Protein AF-C3Z390-F1 (afdb_monomer_lite)

Radius of gyration: 21.09 Å; chains: 1; bounding box: 72×34×31 Å

InterPro domains:
  IPR007856 Saposin-like type B, region 1 [PF05184] (59-91)
  IPR008139 Saposin B type domain [PS50015] (56-130)
  IPR008139 Saposin B type domain [SM00741] (58-130)
  IPR011001 Saposin-like [SSF47862] (57-129)

Organism: Branchiostoma floridae (NCBI:txid7739)

Sequence (130 aa):
MAYVLFSAGSALFCAFLLLVASPPTSHSDVRTDMEKLDALGRTIQEARLSDPELEGTLKCSLCEMGMEVVQGLFIQNKSQDEIAKVVTKLCILFHVEDKTVCTYIVQLFKHEILTVIDKLALSPKEACGL

Secondary structure (DSSP, 8-state):
---SS-SSSHHHHHHHHHHHTS-----SSHHHHHHHHHHHHHHHHHS----HHHHHHHHHHHHHHHHHHHHHHHHTT--HHHHHHHHHHHHHHTTSS-HHHHHHHHHHHHHHHHHHHHHHT--HHHHHT-

Foldseek 3Di:
DPDPDCPPCVVVVVVVVVVVPDPPPDDPPVVVVLVVLLVVLVVVVVPDPVDPVVVLVVLLVLLLVLLVVLVVCVVVVHDLVVSLVSQLVSCPSNCVDDNVCSNPVSVVCSVVVSVCCNVVVDHSCNVSVD

Structure (mmCIF, N/CA/C/O backbone):
data_AF-C3Z390-F1
#
_entry.id   AF-C3Z390-F1
#
loop_
_atom_site.group_PDB
_atom_site.id
_atom_site.type_symbol
_atom_site.label_atom_id
_atom_site.label_alt_id
_atom_site.label_comp_id
_atom_site.label_asym_id
_atom_site.label_entity_id
_atom_site.label_seq_id
_atom_site.pdbx_PDB_ins_code
_atom_site.Cartn_x
_atom_site.Cartn_y
_atom_site.Cartn_z
_atom_site.occupancy
_atom_site.B_iso_or_equiv
_atom_site.auth_seq_id
_atom_site.auth_comp_id
_atom_site.auth_asym_id
_atom_site.auth_atom_id
_atom_site.pdbx_PDB_model_num
ATOM 1 N N . MET A 1 1 ? -47.711 3.733 -14.562 1.00 49.19 1 MET A N 1
ATOM 2 C CA . MET A 1 1 ? -47.758 3.317 -13.142 1.00 49.19 1 MET A CA 1
ATOM 3 C C . MET A 1 1 ? -46.318 3.385 -12.627 1.00 49.19 1 MET A C 1
ATOM 5 O O . MET A 1 1 ? -45.565 2.476 -12.910 1.00 49.19 1 MET A O 1
ATOM 9 N N . ALA A 1 2 ? -45.776 4.529 -12.196 1.00 38.31 2 ALA A N 1
ATOM 10 C CA . ALA A 1 2 ? -45.905 5.068 -10.835 1.00 38.31 2 ALA A CA 1
ATOM 11 C C . ALA A 1 2 ? -45.424 6.548 -10.740 1.00 38.31 2 ALA A C 1
ATOM 13 O O . ALA A 1 2 ? -44.681 6.911 -9.837 1.00 38.31 2 ALA A O 1
ATOM 14 N N . TYR A 1 3 ? -45.803 7.413 -11.690 1.00 37.66 3 TYR A N 1
ATOM 15 C CA . TYR A 1 3 ? -45.258 8.784 -11.815 1.00 37.66 3 TYR A CA 1
ATOM 16 C C . TYR A 1 3 ? -46.145 9.908 -11.249 1.00 37.66 3 TYR A C 1
ATOM 18 O O . TYR A 1 3 ? -45.904 11.079 -11.520 1.00 37.66 3 TYR A O 1
ATOM 26 N N . VAL A 1 4 ? -47.180 9.590 -10.470 1.00 39.09 4 VAL A N 1
ATOM 27 C CA . VAL A 1 4 ? -48.200 10.574 -10.056 1.00 39.09 4 VAL A CA 1
ATOM 28 C C . VAL A 1 4 ? -48.404 10.620 -8.540 1.00 39.09 4 VAL A C 1
ATOM 30 O O . VAL A 1 4 ? -49.528 10.585 -8.070 1.00 39.09 4 VAL A O 1
ATOM 33 N N . LEU A 1 5 ? -47.321 10.682 -7.756 1.00 45.34 5 LEU A N 1
ATOM 34 C CA . LEU A 1 5 ? -47.389 10.967 -6.308 1.00 45.34 5 LEU A CA 1
ATOM 35 C C . LEU A 1 5 ? -46.223 11.835 -5.782 1.00 45.34 5 LEU A C 1
ATOM 37 O O . LEU A 1 5 ? -45.980 11.877 -4.583 1.00 45.34 5 LEU A O 1
ATOM 41 N N . PHE A 1 6 ? -45.506 12.567 -6.645 1.00 41.72 6 PHE A N 1
ATOM 42 C CA . PHE A 1 6 ? -44.378 13.421 -6.224 1.00 41.72 6 PHE A CA 1
ATOM 43 C C . PHE A 1 6 ? -44.604 14.919 -6.483 1.00 41.72 6 PHE A C 1
ATOM 45 O O . PHE A 1 6 ? -43.680 15.673 -6.768 1.00 41.72 6 PHE A O 1
ATOM 52 N N . SER A 1 7 ? -45.859 15.368 -6.406 1.00 46.16 7 SER A N 1
ATOM 53 C CA . SER A 1 7 ? -46.246 16.746 -6.745 1.00 46.16 7 SER A CA 1
ATOM 54 C C . SER A 1 7 ? -46.109 17.757 -5.591 1.00 46.16 7 SER A C 1
ATOM 56 O O . SER A 1 7 ? -46.459 18.917 -5.780 1.00 46.16 7 SER A O 1
ATOM 58 N N . ALA A 1 8 ? -45.618 17.366 -4.408 1.00 48.56 8 ALA A N 1
ATOM 59 C CA . ALA A 1 8 ? -45.520 18.287 -3.262 1.00 48.56 8 ALA A CA 1
ATOM 60 C C . ALA A 1 8 ? -44.193 18.237 -2.473 1.00 48.56 8 ALA A C 1
ATOM 62 O O . ALA A 1 8 ? -44.007 19.029 -1.557 1.00 48.56 8 ALA A O 1
ATOM 63 N N . GLY A 1 9 ? -43.251 17.350 -2.827 1.00 51.56 9 GLY A N 1
ATOM 64 C CA . GLY A 1 9 ? -41.946 17.208 -2.149 1.00 51.56 9 GLY A CA 1
ATOM 65 C C . GLY A 1 9 ? -40.729 17.547 -3.019 1.00 51.56 9 GLY A C 1
ATOM 66 O O . GLY A 1 9 ? -39.587 17.397 -2.587 1.00 51.56 9 GLY A O 1
ATOM 67 N N . SER A 1 10 ? -40.959 17.994 -4.254 1.00 56.56 10 SER A N 1
ATOM 68 C CA . SER A 1 10 ? -39.958 18.082 -5.322 1.00 56.56 10 SER A CA 1
ATOM 69 C C . SER A 1 10 ? -38.878 19.139 -5.105 1.00 56.56 10 SER A C 1
ATOM 71 O O . SER A 1 10 ? -37.732 18.913 -5.486 1.00 56.56 10 SER A O 1
ATOM 73 N N . ALA A 1 11 ? -39.184 20.243 -4.421 1.00 57.97 11 ALA A N 1
ATOM 74 C CA . ALA A 1 11 ? -38.179 21.259 -4.109 1.00 57.97 11 ALA A CA 1
ATOM 75 C C . ALA A 1 11 ? -37.179 20.785 -3.036 1.00 57.97 11 ALA A C 1
ATOM 77 O O . ALA A 1 11 ? -35.975 20.988 -3.181 1.00 57.97 11 ALA A O 1
ATOM 78 N N . LEU A 1 12 ? -37.662 20.099 -1.993 1.00 59.22 12 LEU A N 1
ATOM 79 C CA . LEU A 1 12 ? -36.826 19.589 -0.899 1.00 59.22 12 LEU A CA 1
ATOM 80 C C . LEU A 1 12 ? -35.953 18.415 -1.349 1.00 59.22 12 LEU A C 1
ATOM 82 O O . LEU A 1 12 ? -34.792 18.340 -0.961 1.00 59.22 12 LEU A O 1
ATOM 86 N N . PHE A 1 13 ? -36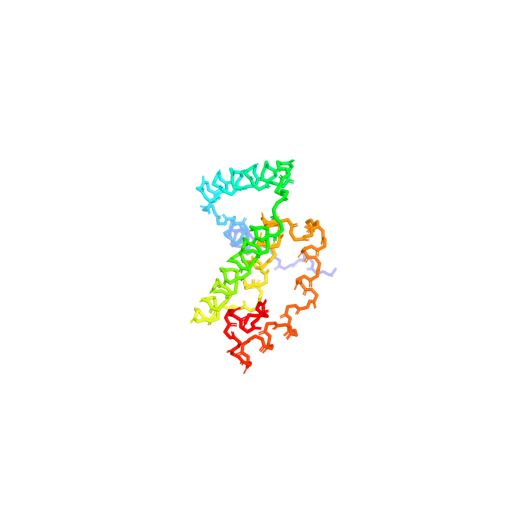.477 17.536 -2.208 1.00 61.56 13 PHE A N 1
ATOM 87 C CA . PHE A 1 13 ? -35.711 16.413 -2.755 1.00 61.56 13 PHE A CA 1
ATOM 88 C C . PHE A 1 13 ? -34.644 16.865 -3.757 1.00 61.56 13 PHE A C 1
ATOM 90 O O . PHE A 1 13 ? -33.534 16.343 -3.729 1.00 61.56 13 PHE A O 1
ATOM 97 N N . CYS A 1 14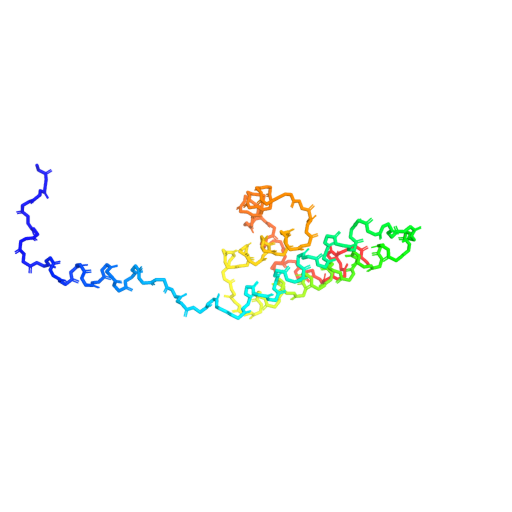 ? -34.931 17.872 -4.592 1.00 58.12 14 CYS A N 1
ATOM 98 C CA . CYS A 1 14 ? -33.911 18.486 -5.445 1.00 58.12 14 CYS A CA 1
ATOM 99 C C . CYS A 1 14 ? -32.844 19.215 -4.620 1.00 58.12 14 CYS A C 1
ATOM 101 O O . CYS A 1 14 ? -31.664 19.091 -4.929 1.00 58.12 14 CYS A O 1
ATOM 103 N N . ALA A 1 15 ? -33.222 19.919 -3.548 1.00 62.31 15 ALA A N 1
ATOM 104 C CA . ALA A 1 15 ? -32.259 20.556 -2.650 1.00 62.31 15 ALA A CA 1
ATOM 105 C C . ALA A 1 15 ? -31.372 19.525 -1.933 1.00 62.31 15 ALA A C 1
ATOM 107 O O . ALA A 1 15 ? -30.161 19.712 -1.856 1.00 62.31 15 ALA A O 1
ATOM 108 N N . PHE A 1 16 ? -31.949 18.407 -1.479 1.00 65.56 16 PHE A N 1
ATOM 109 C CA . PHE A 1 16 ? -31.185 17.301 -0.905 1.00 65.56 16 PHE A CA 1
ATOM 110 C C . PHE A 1 16 ? -30.239 16.682 -1.934 1.00 65.56 16 PHE A C 1
ATOM 112 O O . PHE A 1 16 ? -29.058 16.544 -1.647 1.00 65.56 16 PHE A O 1
ATOM 119 N N . LEU A 1 17 ? -30.706 16.379 -3.149 1.00 56.88 17 LEU A N 1
ATOM 120 C CA . LEU A 1 17 ? -29.857 15.825 -4.207 1.00 56.88 17 LEU A CA 1
ATOM 121 C C . LEU A 1 17 ? -28.739 16.786 -4.631 1.00 56.88 17 LEU A C 1
ATOM 123 O O . LEU A 1 17 ? -27.635 16.322 -4.879 1.00 56.88 17 LEU A O 1
ATOM 127 N N . LEU A 1 18 ? -28.970 18.102 -4.652 1.00 57.34 18 LEU A N 1
ATOM 128 C CA . LEU A 1 18 ? -27.919 19.096 -4.906 1.00 57.34 18 LEU A CA 1
ATOM 129 C C . LEU A 1 18 ? -26.921 19.208 -3.740 1.00 57.34 18 LEU A C 1
ATOM 131 O O . LEU A 1 18 ? -25.725 19.376 -3.979 1.00 57.34 18 LEU A O 1
ATOM 135 N N . LEU A 1 19 ? -27.377 19.053 -2.492 1.00 54.66 19 LEU A N 1
ATOM 136 C CA . LEU A 1 19 ? -26.500 18.988 -1.319 1.00 54.66 19 LEU A CA 1
ATOM 137 C C . LEU A 1 19 ? -25.643 17.713 -1.308 1.00 54.66 19 LEU A C 1
ATOM 139 O O . LEU A 1 19 ? -24.460 17.795 -0.995 1.00 54.66 19 LEU A O 1
ATOM 143 N N . VAL A 1 20 ? -26.193 16.552 -1.690 1.00 55.50 20 VAL A N 1
ATOM 144 C CA . VAL A 1 20 ? -25.427 15.289 -1.737 1.00 55.50 20 VAL A CA 1
ATOM 145 C C . VAL A 1 20 ? -24.561 15.186 -3.006 1.00 55.50 20 VAL A C 1
ATOM 147 O O . VAL A 1 20 ? -23.524 14.529 -2.988 1.00 55.50 20 VAL A O 1
ATOM 150 N N . ALA A 1 21 ? -24.938 15.860 -4.099 1.00 45.41 21 ALA A N 1
ATOM 151 C CA . ALA A 1 21 ? -24.167 15.923 -5.347 1.00 45.41 21 ALA A CA 1
ATOM 152 C C . ALA A 1 21 ? -23.091 17.024 -5.360 1.00 45.41 21 ALA A C 1
ATOM 154 O O . ALA A 1 21 ? -22.421 17.208 -6.376 1.00 45.41 21 ALA A O 1
ATOM 155 N N . SER A 1 22 ? -22.905 17.750 -4.255 1.00 40.12 22 SER A N 1
ATOM 156 C CA . SER A 1 22 ? -21.791 18.683 -4.104 1.00 40.12 22 SER A CA 1
ATOM 157 C C . SER A 1 22 ? -20.499 17.884 -3.859 1.00 40.12 22 SER A C 1
ATOM 159 O O . SER A 1 22 ? -20.379 17.238 -2.816 1.00 40.12 22 SER A O 1
ATOM 161 N N . PRO A 1 23 ? -19.524 17.876 -4.787 1.00 46.97 23 PRO A N 1
ATOM 162 C CA . PRO A 1 23 ? -18.245 17.220 -4.549 1.00 46.97 23 PRO A CA 1
ATOM 163 C C . PRO A 1 23 ? -17.519 17.928 -3.393 1.00 46.97 23 PRO A C 1
ATOM 165 O O . PRO A 1 23 ? -17.532 19.160 -3.347 1.00 46.97 23 PRO A O 1
ATOM 168 N N . PRO A 1 24 ? -16.852 17.206 -2.474 1.00 42.09 24 PRO A N 1
ATOM 169 C CA . PRO A 1 24 ? -15.993 17.844 -1.489 1.00 42.09 24 PRO A CA 1
ATOM 170 C C . PRO A 1 24 ? -14.833 18.518 -2.232 1.00 42.09 24 PRO A C 1
ATOM 172 O O . PRO A 1 24 ? -13.887 17.874 -2.689 1.00 42.09 24 PRO A O 1
ATOM 175 N N . THR A 1 25 ? -14.922 19.835 -2.394 1.00 43.88 25 THR A N 1
ATOM 176 C CA . THR A 1 25 ? -13.837 20.674 -2.894 1.00 43.88 25 THR A CA 1
ATOM 177 C C . THR A 1 25 ? -12.805 20.852 -1.787 1.00 43.88 25 THR A C 1
ATOM 179 O O . THR A 1 25 ? -12.817 21.833 -1.052 1.00 43.88 25 THR A O 1
ATOM 182 N N . SER A 1 26 ? -11.893 19.892 -1.681 1.00 40.78 26 SER A N 1
ATOM 183 C CA . SER A 1 26 ? -10.589 20.087 -1.045 1.00 40.78 26 SER A CA 1
ATOM 184 C C . SER A 1 26 ? -9.538 19.308 -1.838 1.00 40.78 26 SER A C 1
ATOM 186 O O . SER A 1 26 ? -9.108 18.224 -1.448 1.00 40.78 26 SER A O 1
ATOM 188 N N . HIS A 1 27 ? -9.187 19.799 -3.028 1.00 42.06 27 HIS A N 1
ATOM 189 C CA . HIS A 1 27 ? -8.225 19.104 -3.891 1.00 42.06 27 HIS A CA 1
ATOM 190 C C . HIS A 1 27 ? -7.357 20.050 -4.733 1.00 42.06 27 HIS A C 1
ATOM 192 O O . HIS A 1 27 ? -7.013 19.729 -5.870 1.00 42.06 27 HIS A O 1
ATOM 198 N N . SER A 1 28 ? -7.011 21.220 -4.196 1.00 37.62 28 SER A N 1
ATOM 199 C CA . SER A 1 28 ? -6.133 22.185 -4.874 1.00 37.62 28 SER A CA 1
ATOM 200 C C . SER A 1 28 ? -4.690 22.207 -4.359 1.00 37.62 28 SER A C 1
ATOM 202 O O . SER A 1 28 ? -3.875 22.866 -4.984 1.00 37.62 28 SER A O 1
ATOM 204 N N . ASP A 1 29 ? -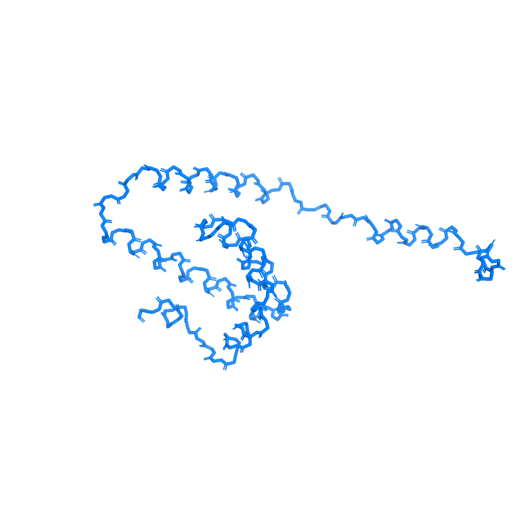4.355 21.468 -3.295 1.00 39.09 29 ASP A N 1
ATOM 205 C CA . ASP A 1 29 ? -2.992 21.453 -2.725 1.00 39.09 29 ASP A CA 1
ATOM 206 C C . ASP A 1 29 ? -2.249 20.131 -3.028 1.00 39.09 29 ASP A C 1
ATOM 208 O O . ASP A 1 29 ? -1.176 20.114 -3.621 1.00 39.09 29 ASP A O 1
ATOM 212 N N . VAL A 1 30 ? -2.907 18.986 -2.805 1.00 45.69 30 VAL A N 1
ATOM 213 C CA . VAL A 1 30 ? -2.307 17.638 -2.946 1.00 45.69 30 VAL A CA 1
ATOM 214 C C . VAL A 1 30 ? -2.010 17.230 -4.403 1.00 45.69 30 VAL A C 1
ATOM 216 O O . VAL A 1 30 ? -1.179 16.361 -4.659 1.00 45.69 30 VAL A O 1
ATOM 219 N N . ARG A 1 31 ? -2.682 17.835 -5.395 1.00 43.62 31 ARG A N 1
ATOM 220 C CA . ARG A 1 31 ? -2.535 17.436 -6.811 1.00 43.62 31 ARG A CA 1
ATOM 221 C C . ARG A 1 31 ? -1.234 17.939 -7.437 1.00 43.62 31 ARG A C 1
ATOM 223 O O . ARG A 1 31 ? -0.632 17.219 -8.224 1.00 43.62 31 ARG A O 1
ATOM 230 N N . THR A 1 32 ? -0.803 19.141 -7.069 1.00 50.78 32 THR A N 1
ATOM 231 C CA . THR A 1 32 ? 0.390 19.803 -7.614 1.00 50.78 32 THR A CA 1
ATOM 232 C C . THR A 1 32 ? 1.700 19.200 -7.113 1.00 50.78 32 THR A C 1
ATOM 234 O O . THR A 1 32 ? 2.690 19.226 -7.844 1.00 50.78 32 THR A O 1
ATOM 237 N N . ASP A 1 33 ? 1.705 18.605 -5.920 1.00 52.25 33 ASP A N 1
ATOM 238 C CA . ASP A 1 33 ? 2.893 17.939 -5.372 1.00 52.25 33 ASP A CA 1
ATOM 239 C C . ASP A 1 33 ? 3.053 16.516 -5.915 1.00 52.25 33 ASP A C 1
ATOM 241 O O . ASP A 1 33 ? 4.158 16.106 -6.272 1.00 52.25 33 ASP A O 1
ATOM 245 N N . MET A 1 34 ? 1.945 15.788 -6.091 1.00 53.81 34 MET A N 1
ATOM 246 C CA . MET A 1 34 ? 1.964 14.452 -6.697 1.00 53.81 34 MET A CA 1
ATOM 247 C C . MET A 1 34 ? 2.360 14.479 -8.180 1.00 53.81 34 MET A C 1
ATOM 249 O O . MET A 1 34 ? 2.991 13.540 -8.646 1.00 53.81 34 MET A O 1
ATOM 253 N N . GLU A 1 35 ? 2.046 15.547 -8.919 1.00 53.44 35 GLU A N 1
ATOM 254 C CA . GLU A 1 35 ? 2.446 15.688 -10.329 1.00 53.44 35 GLU A CA 1
ATOM 255 C C . GLU A 1 35 ? 3.963 15.909 -10.481 1.00 53.44 35 GLU A C 1
ATOM 257 O O . GLU A 1 35 ? 4.589 15.384 -11.400 1.00 53.44 35 GLU A O 1
ATOM 262 N N . LYS A 1 36 ? 4.586 16.621 -9.530 1.00 56.44 36 LYS A N 1
ATOM 263 C CA . LYS A 1 36 ? 6.047 16.798 -9.479 1.00 56.44 36 LYS A CA 1
ATOM 264 C C . LYS A 1 36 ? 6.767 15.520 -9.054 1.00 56.44 36 LYS A C 1
ATOM 266 O O . LYS A 1 36 ? 7.848 15.244 -9.565 1.00 56.44 36 LYS A O 1
ATOM 271 N N . LEU A 1 37 ? 6.161 14.740 -8.161 1.00 57.81 37 LEU A N 1
ATOM 272 C CA . LEU A 1 37 ? 6.647 13.414 -7.776 1.00 57.81 37 LEU A CA 1
ATOM 273 C C . LEU A 1 37 ? 6.484 12.387 -8.915 1.00 57.81 37 LEU A C 1
ATOM 275 O O . LEU A 1 37 ? 7.391 11.586 -9.107 1.00 57.81 37 LEU A O 1
ATOM 279 N N . ASP A 1 38 ? 5.419 12.458 -9.728 1.00 62.56 38 ASP A N 1
ATOM 280 C CA . ASP A 1 38 ? 5.243 11.631 -10.944 1.00 62.56 38 ASP A CA 1
ATOM 281 C C . ASP A 1 38 ? 6.295 11.980 -12.012 1.00 62.56 38 ASP A C 1
ATOM 283 O O . ASP A 1 38 ? 6.929 11.100 -12.596 1.00 62.56 38 ASP A O 1
ATOM 287 N N . ALA A 1 39 ? 6.558 13.275 -12.227 1.00 62.16 39 ALA A N 1
ATOM 288 C CA . ALA A 1 39 ? 7.606 13.729 -13.143 1.00 62.16 39 ALA A CA 1
ATOM 289 C C . ALA A 1 39 ? 9.017 13.328 -12.669 1.00 62.16 39 ALA A C 1
ATOM 291 O O . ALA A 1 39 ? 9.855 12.935 -13.487 1.00 62.16 39 ALA A O 1
ATOM 292 N N . LEU A 1 40 ? 9.269 13.388 -11.355 1.00 61.25 40 LEU A N 1
ATOM 293 C CA . LEU A 1 40 ? 10.514 12.934 -10.734 1.00 61.25 40 LEU A CA 1
ATOM 294 C C . LEU A 1 40 ? 10.674 11.407 -10.828 1.00 61.25 40 LEU A C 1
ATOM 296 O O . LEU A 1 40 ? 11.755 10.927 -11.152 1.00 61.25 40 LEU A O 1
ATOM 300 N N . GLY A 1 41 ? 9.600 10.639 -10.623 1.00 60.69 41 GLY A N 1
ATOM 301 C CA . GLY A 1 41 ? 9.609 9.179 -10.750 1.00 60.69 41 GLY A CA 1
ATOM 302 C C . GLY A 1 41 ? 9.982 8.716 -12.159 1.00 60.69 41 GLY A C 1
ATOM 303 O O . GLY A 1 41 ? 10.836 7.846 -12.322 1.00 60.69 41 GLY A O 1
ATOM 304 N N . ARG A 1 42 ? 9.430 9.365 -13.192 1.00 63.66 42 ARG A N 1
ATOM 305 C CA . ARG A 1 42 ? 9.768 9.072 -14.596 1.00 63.66 42 ARG A CA 1
ATOM 306 C C . ARG A 1 42 ? 11.207 9.438 -14.950 1.00 63.66 42 ARG A C 1
ATOM 308 O O . ARG A 1 42 ? 11.876 8.669 -15.633 1.00 63.66 42 ARG A O 1
ATOM 315 N N . THR A 1 43 ? 11.708 10.573 -14.456 1.00 58.31 43 THR A N 1
ATOM 316 C CA . THR A 1 43 ? 13.106 10.976 -14.699 1.00 58.31 43 THR A CA 1
ATOM 317 C C . THR A 1 43 ? 14.109 10.077 -13.981 1.00 58.31 43 THR A C 1
ATOM 319 O O . THR A 1 43 ? 15.165 9.803 -14.545 1.00 58.31 43 THR A O 1
ATOM 322 N N . ILE A 1 44 ? 13.782 9.560 -12.793 1.00 61.81 44 ILE A N 1
ATOM 323 C CA . ILE A 1 44 ? 14.605 8.556 -12.097 1.00 61.81 44 ILE A CA 1
ATOM 324 C C . ILE A 1 44 ? 14.588 7.214 -12.847 1.00 61.81 44 ILE A C 1
ATOM 326 O O . ILE A 1 44 ? 15.631 6.581 -12.981 1.00 61.81 44 ILE A O 1
ATOM 330 N N . GLN A 1 45 ? 13.436 6.801 -13.383 1.00 67.75 45 GLN A N 1
ATOM 331 C CA . GLN A 1 45 ? 13.298 5.535 -14.112 1.00 67.75 45 GLN A CA 1
ATOM 332 C C . GLN A 1 45 ? 14.050 5.534 -15.456 1.00 67.75 45 GLN A C 1
ATOM 334 O O . GLN A 1 45 ? 14.596 4.511 -15.868 1.00 67.75 45 GLN A O 1
ATOM 339 N N . GLU A 1 46 ? 14.100 6.674 -16.150 1.00 56.44 46 GLU A N 1
ATOM 340 C CA . GLU A 1 46 ? 14.775 6.803 -17.450 1.00 56.44 46 GLU A CA 1
ATOM 341 C C . GLU A 1 46 ? 16.276 7.121 -17.320 1.00 56.44 46 GLU A C 1
ATOM 343 O O . GLU A 1 46 ? 17.079 6.724 -18.174 1.00 56.44 46 GLU A O 1
ATOM 348 N N . ALA A 1 47 ? 16.693 7.766 -16.226 1.00 50.44 47 ALA A N 1
ATOM 349 C CA . ALA A 1 47 ? 18.097 7.947 -15.880 1.00 50.44 47 ALA A CA 1
ATOM 350 C C . ALA A 1 47 ? 18.658 6.655 -15.275 1.00 50.44 47 ALA A C 1
ATOM 352 O O . ALA A 1 47 ? 18.818 6.555 -14.066 1.00 50.44 47 ALA A O 1
ATOM 353 N N . ARG A 1 48 ? 18.939 5.668 -16.139 1.00 56.00 48 ARG A N 1
ATOM 354 C CA . ARG A 1 48 ? 19.623 4.390 -15.856 1.00 56.00 48 ARG A CA 1
ATOM 355 C C . ARG A 1 48 ? 20.306 4.333 -14.480 1.00 56.00 48 ARG A C 1
ATOM 357 O O . ARG A 1 48 ? 21.510 4.593 -14.369 1.00 56.00 48 ARG A O 1
ATOM 364 N N . LEU A 1 49 ? 19.569 3.902 -13.457 1.00 57.72 49 LEU A N 1
ATOM 365 C CA . LEU A 1 49 ? 20.166 3.377 -12.237 1.00 57.72 49 LEU A CA 1
ATOM 366 C C . LEU A 1 49 ? 20.862 2.077 -12.644 1.00 57.72 49 LEU A C 1
ATOM 368 O O . LEU A 1 49 ? 20.256 1.023 -12.775 1.00 57.72 49 LEU A O 1
ATOM 372 N N . SER A 1 50 ? 22.140 2.208 -12.981 1.00 63.88 50 SER A N 1
ATOM 373 C CA . SER A 1 50 ? 23.002 1.115 -13.440 1.00 63.88 50 SER A CA 1
ATOM 374 C C . SER A 1 50 ? 23.667 0.400 -12.259 1.00 63.88 50 SER A C 1
ATOM 376 O O . SER A 1 50 ? 24.591 -0.382 -12.462 1.00 63.88 50 SER A O 1
ATOM 378 N N . ASP A 1 51 ? 23.223 0.708 -11.040 1.00 62.66 51 ASP A N 1
ATOM 379 C CA . ASP A 1 51 ? 23.692 0.112 -9.800 1.00 62.66 51 ASP A CA 1
ATOM 380 C C . ASP A 1 51 ? 22.549 -0.724 -9.187 1.00 62.66 51 ASP A C 1
ATOM 382 O O . ASP A 1 51 ? 21.578 -0.152 -8.673 1.00 62.66 51 ASP A O 1
ATOM 386 N N . PRO A 1 52 ? 22.622 -2.066 -9.275 1.00 63.38 52 PRO A N 1
ATOM 387 C CA . PRO A 1 52 ? 21.585 -2.956 -8.759 1.00 63.38 52 PRO A CA 1
ATOM 388 C C . PRO A 1 52 ? 21.440 -2.874 -7.232 1.00 63.38 52 PRO A C 1
ATOM 390 O O . PRO A 1 52 ? 20.368 -3.178 -6.708 1.00 63.38 52 PRO A O 1
ATOM 393 N N . GLU A 1 53 ? 22.476 -2.438 -6.506 1.00 68.19 53 GLU A N 1
ATOM 394 C CA . GLU A 1 53 ? 22.420 -2.306 -5.046 1.00 68.19 53 GLU A CA 1
ATOM 395 C C . GLU A 1 53 ? 21.559 -1.103 -4.634 1.00 68.19 53 GLU A C 1
ATOM 397 O O . GLU A 1 53 ? 20.754 -1.183 -3.698 1.00 68.19 53 GLU A O 1
ATOM 402 N N . LEU A 1 54 ? 21.664 0.003 -5.376 1.00 69.94 54 LEU A N 1
ATOM 403 C CA . LEU A 1 54 ? 20.870 1.205 -5.128 1.00 69.94 54 LEU A CA 1
ATOM 404 C C . LEU A 1 54 ? 19.401 1.013 -5.524 1.00 69.94 54 LEU A C 1
ATOM 406 O O . LEU A 1 54 ? 18.507 1.432 -4.791 1.00 69.94 54 LEU A O 1
ATOM 410 N N . GLU A 1 55 ? 19.139 0.352 -6.652 1.00 71.88 55 GLU A N 1
ATOM 411 C CA . GLU A 1 55 ? 17.777 0.045 -7.102 1.00 71.88 55 GLU A CA 1
ATOM 412 C C . GLU A 1 55 ? 17.040 -0.851 -6.094 1.00 71.88 55 GLU A C 1
ATOM 414 O O . GLU A 1 55 ? 15.908 -0.551 -5.705 1.00 71.88 55 GLU A O 1
ATOM 419 N N . GLY A 1 56 ? 17.705 -1.907 -5.612 1.00 76.12 56 GLY A N 1
ATOM 420 C CA . GLY A 1 56 ? 17.155 -2.791 -4.587 1.00 76.12 56 GLY A CA 1
ATOM 421 C C . GLY A 1 56 ? 16.854 -2.046 -3.287 1.00 76.12 56 GLY A C 1
ATOM 422 O O . GLY A 1 56 ? 15.755 -2.173 -2.747 1.00 76.12 56 GLY A O 1
ATOM 423 N N . THR A 1 57 ? 17.782 -1.203 -2.827 1.00 81.69 57 THR A N 1
ATOM 424 C CA . THR A 1 57 ? 17.606 -0.407 -1.602 1.00 81.69 57 THR A CA 1
ATOM 425 C C . THR A 1 57 ? 16.427 0.561 -1.721 1.00 81.69 57 THR A C 1
ATOM 427 O O . THR A 1 57 ? 15.588 0.623 -0.824 1.00 81.69 57 THR A O 1
ATOM 430 N N . LEU A 1 58 ? 16.308 1.273 -2.846 1.00 83.19 58 LEU A N 1
ATOM 431 C CA . LEU A 1 58 ? 15.202 2.203 -3.088 1.00 83.19 58 LEU A CA 1
ATOM 432 C C . LEU A 1 58 ? 13.854 1.480 -3.158 1.00 83.19 58 LEU A C 1
ATOM 434 O O . LEU A 1 58 ? 12.884 1.937 -2.554 1.00 83.19 58 LEU A O 1
ATOM 438 N N . LYS A 1 59 ? 13.785 0.331 -3.841 1.00 82.62 59 LYS A N 1
ATOM 439 C CA . LYS A 1 59 ? 12.572 -0.498 -3.887 1.00 82.62 59 LYS A CA 1
ATOM 440 C C . LYS A 1 59 ? 12.162 -0.993 -2.502 1.00 82.62 59 LYS A C 1
ATOM 442 O O . LYS A 1 59 ? 10.977 -0.944 -2.175 1.00 82.62 59 LYS A O 1
ATOM 447 N N . CYS A 1 60 ? 13.125 -1.406 -1.679 1.00 87.38 60 CYS A N 1
ATOM 448 C CA . CYS A 1 60 ? 12.871 -1.812 -0.298 1.00 87.38 60 CYS A CA 1
ATOM 449 C C . CYS A 1 60 ? 12.306 -0.650 0.526 1.00 87.38 60 CYS A C 1
ATOM 451 O O . CYS A 1 60 ? 11.249 -0.797 1.133 1.00 87.38 60 CYS A O 1
ATOM 453 N N . SER A 1 61 ? 12.936 0.529 0.477 1.00 88.06 61 SER A N 1
ATOM 454 C CA . SER A 1 61 ? 12.458 1.709 1.209 1.00 88.06 61 SER A CA 1
ATOM 455 C C . SER A 1 61 ? 11.062 2.160 0.768 1.00 88.06 61 SER A C 1
ATOM 457 O O . SER A 1 61 ? 10.248 2.550 1.603 1.00 88.06 61 SER A O 1
ATOM 459 N N . LEU A 1 62 ? 10.755 2.092 -0.532 1.00 87.44 62 LEU A N 1
ATOM 460 C CA . LEU A 1 62 ? 9.421 2.418 -1.047 1.00 87.44 62 LEU A CA 1
ATOM 461 C C . LEU A 1 62 ? 8.366 1.397 -0.604 1.00 87.44 62 LEU A C 1
ATOM 463 O O . LEU A 1 62 ? 7.242 1.786 -0.283 1.00 87.44 62 LEU A O 1
ATOM 467 N N . CYS A 1 63 ? 8.722 0.110 -0.553 1.00 89.50 63 CYS A N 1
ATOM 468 C CA . CYS A 1 63 ? 7.844 -0.930 -0.028 1.00 89.50 63 CYS A CA 1
ATOM 469 C C . CYS A 1 63 ? 7.549 -0.708 1.462 1.00 89.50 63 CYS A C 1
ATOM 471 O O . CYS A 1 63 ? 6.379 -0.669 1.846 1.00 89.50 63 CYS A O 1
ATOM 473 N N . GLU A 1 64 ? 8.585 -0.495 2.283 1.00 91.19 64 GLU A N 1
ATOM 474 C CA . GLU A 1 64 ? 8.430 -0.263 3.723 1.00 91.19 64 GLU A CA 1
ATOM 475 C C . GLU A 1 64 ? 7.544 0.957 3.986 1.00 91.19 64 GLU A C 1
ATOM 477 O O . GLU A 1 64 ? 6.555 0.857 4.710 1.00 91.19 64 GLU A O 1
ATOM 482 N N . MET A 1 65 ? 7.822 2.078 3.314 1.00 91.19 65 MET A N 1
ATOM 483 C CA . MET A 1 65 ? 7.015 3.294 3.419 1.00 91.19 65 MET A CA 1
ATOM 484 C C . MET A 1 65 ? 5.558 3.051 2.998 1.00 91.19 65 MET A C 1
ATOM 486 O O . MET A 1 65 ? 4.626 3.519 3.654 1.00 91.19 65 MET A O 1
ATOM 490 N N . GLY A 1 66 ? 5.334 2.302 1.914 1.00 91.00 66 GLY A N 1
ATOM 491 C CA . GLY A 1 66 ? 3.990 1.929 1.475 1.00 91.00 66 GLY A CA 1
ATOM 492 C C . GLY A 1 66 ? 3.244 1.100 2.523 1.00 91.00 66 GLY A C 1
ATOM 493 O O . GLY A 1 66 ? 2.071 1.362 2.801 1.00 91.00 66 GLY A O 1
ATOM 494 N N . MET A 1 67 ? 3.927 0.140 3.146 1.00 90.94 67 MET A N 1
ATOM 495 C CA . MET A 1 67 ? 3.359 -0.709 4.192 1.00 90.94 67 MET A CA 1
ATOM 496 C C . MET A 1 67 ? 3.080 0.054 5.490 1.00 90.94 67 MET A C 1
ATOM 498 O O . MET A 1 67 ? 2.022 -0.149 6.087 1.00 90.94 67 MET A O 1
ATOM 502 N N . GLU A 1 68 ? 3.952 0.980 5.891 1.00 92.50 68 GLU A N 1
ATOM 503 C CA . GLU A 1 68 ? 3.713 1.877 7.029 1.00 92.50 68 GLU A CA 1
ATOM 504 C C . GLU A 1 68 ? 2.450 2.722 6.825 1.00 92.50 68 GLU A C 1
ATOM 506 O O . GLU A 1 68 ? 1.621 2.844 7.732 1.00 92.50 68 GLU A O 1
ATOM 511 N N . VAL A 1 69 ? 2.249 3.257 5.615 1.00 93.12 69 VAL A N 1
ATOM 512 C CA . VAL A 1 69 ? 1.027 3.998 5.271 1.00 93.12 69 VAL A CA 1
ATOM 513 C C . VAL A 1 69 ? -0.203 3.103 5.412 1.00 93.12 69 VAL A C 1
ATOM 515 O O . VAL A 1 69 ? -1.182 3.508 6.039 1.00 93.12 69 VAL A O 1
ATOM 518 N N . VAL A 1 70 ? -0.166 1.884 4.867 1.00 92.44 70 VAL A N 1
ATOM 519 C CA . VAL A 1 70 ? -1.289 0.935 4.950 1.00 92.44 70 VAL A CA 1
ATOM 520 C C . VAL A 1 70 ? -1.619 0.591 6.405 1.00 92.44 70 VAL A C 1
ATOM 522 O O . VAL A 1 70 ? -2.785 0.663 6.797 1.00 92.44 70 VAL A O 1
ATOM 525 N N . GLN A 1 71 ? -0.615 0.293 7.231 1.00 91.75 71 GLN A N 1
ATOM 526 C CA . GLN A 1 71 ? -0.793 0.029 8.663 1.00 91.75 71 GLN A CA 1
ATOM 527 C C . GLN A 1 71 ? -1.371 1.234 9.410 1.00 91.75 71 GLN A C 1
ATOM 529 O O . GLN A 1 71 ? -2.289 1.083 10.217 1.00 91.75 71 GLN A O 1
ATOM 534 N N . GLY A 1 72 ? -0.896 2.443 9.103 1.00 92.69 72 GLY A N 1
ATOM 535 C CA . GLY A 1 72 ? -1.432 3.679 9.668 1.00 92.69 72 GLY A CA 1
ATOM 536 C C . GLY A 1 72 ? -2.930 3.848 9.404 1.00 92.69 72 GLY A C 1
ATOM 537 O O . GLY A 1 72 ? -3.665 4.317 10.275 1.00 92.69 72 GLY A O 1
ATOM 538 N N . LEU A 1 73 ? -3.417 3.412 8.239 1.00 94.62 73 LEU A N 1
ATOM 539 C CA . LEU A 1 73 ? -4.845 3.452 7.917 1.00 94.62 73 LEU A CA 1
ATOM 540 C C . LEU A 1 73 ? -5.655 2.423 8.720 1.00 94.62 73 LEU A C 1
ATOM 542 O O . LEU A 1 73 ? -6.766 2.741 9.146 1.00 94.62 73 LEU A O 1
ATOM 546 N N . PHE A 1 74 ? -5.103 1.236 8.986 1.00 93.31 74 PHE A N 1
ATOM 547 C CA . PHE A 1 74 ? -5.732 0.265 9.889 1.00 93.31 74 PHE A CA 1
ATOM 548 C C . PHE A 1 74 ? -5.826 0.799 11.322 1.00 93.31 74 PHE A C 1
ATOM 550 O O . PHE A 1 74 ? -6.895 0.735 11.926 1.00 93.31 74 PHE A O 1
ATOM 557 N N . ILE A 1 75 ? -4.763 1.427 11.839 1.00 92.69 75 ILE A N 1
ATOM 558 C CA . ILE A 1 75 ? -4.761 2.070 13.170 1.00 92.69 75 ILE A CA 1
ATOM 559 C C . ILE A 1 75 ? -5.841 3.161 13.259 1.00 92.69 75 ILE A C 1
ATOM 561 O O . ILE A 1 75 ? -6.499 3.328 14.286 1.00 92.69 75 ILE A O 1
ATOM 565 N N . GLN A 1 76 ? -6.071 3.883 12.163 1.00 95.88 76 GLN A N 1
ATOM 566 C CA . GLN A 1 76 ? -7.131 4.887 12.053 1.00 95.88 76 GLN A CA 1
ATOM 567 C C . GLN A 1 76 ? -8.537 4.295 11.844 1.00 95.88 76 GLN A C 1
ATOM 569 O O . GLN A 1 76 ? -9.481 5.059 11.640 1.00 95.88 76 GLN A O 1
ATOM 574 N N . ASN A 1 77 ? -8.700 2.967 11.898 1.00 95.00 77 ASN A N 1
ATOM 575 C CA . ASN A 1 77 ? -9.956 2.250 11.652 1.00 95.00 77 ASN A CA 1
ATOM 576 C C . ASN A 1 77 ? -10.598 2.607 10.300 1.00 95.00 77 ASN A C 1
ATOM 578 O O . ASN A 1 77 ? -11.818 2.753 10.186 1.00 95.00 77 ASN A O 1
ATOM 582 N N . LYS A 1 78 ? -9.773 2.788 9.264 1.00 96.81 78 LYS A N 1
ATOM 583 C CA . LYS A 1 78 ? -10.259 3.043 7.907 1.00 96.81 78 LYS A CA 1
ATOM 584 C C . LYS A 1 78 ? -10.910 1.798 7.324 1.00 96.81 78 LYS A C 1
ATOM 586 O O . LYS A 1 78 ? -10.453 0.678 7.537 1.00 96.81 78 LYS A O 1
ATOM 591 N N . SER A 1 79 ? -11.973 2.001 6.550 1.00 96.69 79 SER A N 1
ATOM 592 C CA . SER A 1 79 ? -12.617 0.903 5.832 1.00 96.69 79 SER A CA 1
ATOM 593 C C . SER A 1 79 ? -11.680 0.315 4.772 1.00 96.69 79 SER A C 1
ATOM 595 O O . SER A 1 79 ? -10.848 1.021 4.197 1.00 96.69 79 SER A O 1
ATOM 597 N N . GLN A 1 80 ? -11.854 -0.968 4.444 1.00 95.12 80 GLN A N 1
ATOM 598 C CA . GLN A 1 80 ? -11.077 -1.614 3.378 1.00 95.12 80 GLN A CA 1
ATOM 599 C C . GLN A 1 80 ? -11.206 -0.884 2.028 1.00 95.12 80 GLN A C 1
ATOM 601 O O . GLN A 1 80 ? -10.253 -0.857 1.255 1.00 95.12 80 GLN A O 1
ATOM 606 N N . ASP A 1 81 ? -12.338 -0.225 1.759 1.00 97.06 81 ASP A N 1
ATOM 607 C CA . ASP A 1 81 ? -12.524 0.609 0.566 1.00 97.06 81 ASP A CA 1
ATOM 608 C C . ASP A 1 81 ? -11.683 1.890 0.585 1.00 97.06 81 ASP A C 1
ATOM 610 O O . ASP A 1 81 ? -11.162 2.312 -0.451 1.00 97.06 81 ASP A O 1
ATOM 614 N N . GLU A 1 82 ? -11.546 2.535 1.744 1.00 97.06 82 GLU A N 1
ATOM 615 C CA . GLU A 1 82 ? -10.665 3.693 1.908 1.00 97.06 82 GLU A CA 1
ATOM 616 C C . GLU A 1 82 ? -9.197 3.291 1.768 1.00 97.06 82 GLU A C 1
ATOM 618 O O . GLU A 1 82 ? -8.450 3.963 1.056 1.00 97.06 82 GLU A O 1
ATOM 623 N N . ILE A 1 83 ? -8.803 2.170 2.378 1.00 96.00 83 ILE A N 1
ATOM 624 C CA . ILE A 1 83 ? -7.441 1.636 2.280 1.00 96.00 83 ILE A CA 1
ATOM 625 C C . ILE A 1 83 ? -7.124 1.270 0.827 1.00 96.00 83 ILE A C 1
ATOM 627 O O . ILE A 1 83 ? -6.113 1.719 0.290 1.00 96.00 83 ILE A O 1
ATOM 631 N N . ALA A 1 84 ? -8.023 0.560 0.139 1.00 96.88 84 ALA A N 1
ATOM 632 C CA . ALA A 1 84 ? -7.862 0.200 -1.268 1.00 96.88 84 ALA A CA 1
ATOM 633 C C . ALA A 1 84 ? -7.666 1.431 -2.169 1.00 96.88 84 ALA A C 1
ATOM 635 O O . ALA A 1 84 ? -6.822 1.413 -3.060 1.00 96.88 84 ALA A O 1
ATOM 636 N N . LYS A 1 85 ? -8.380 2.540 -1.921 1.00 97.12 85 LYS A N 1
ATOM 637 C CA . LYS A 1 85 ? -8.177 3.793 -2.674 1.00 97.12 85 LYS A CA 1
ATOM 638 C C . LYS A 1 85 ? -6.770 4.358 -2.489 1.00 97.12 85 LYS A C 1
ATOM 640 O O . LYS A 1 85 ? -6.212 4.895 -3.445 1.00 97.12 85 LYS A O 1
ATOM 645 N N . VAL A 1 86 ? -6.208 4.272 -1.284 1.00 96.00 86 VAL A N 1
ATOM 646 C CA . VAL A 1 86 ? -4.831 4.716 -1.023 1.00 96.00 86 VAL A CA 1
ATOM 647 C C . VAL A 1 86 ? -3.830 3.774 -1.687 1.00 96.00 86 VAL A C 1
ATOM 649 O O . VAL A 1 86 ? -2.947 4.251 -2.394 1.00 96.00 86 VAL A O 1
ATOM 652 N N . VAL A 1 87 ? -4.016 2.458 -1.566 1.00 94.94 87 VAL A N 1
ATOM 653 C CA . VAL A 1 87 ? -3.155 1.452 -2.213 1.00 94.94 87 VAL A CA 1
ATOM 654 C C . VAL A 1 87 ? -3.149 1.623 -3.736 1.00 94.94 87 VAL A C 1
ATOM 656 O O . VAL A 1 87 ? -2.085 1.619 -4.348 1.00 94.94 87 VAL A O 1
ATOM 659 N N . THR A 1 88 ? -4.302 1.877 -4.363 1.00 96.31 88 THR A N 1
ATOM 660 C CA . THR A 1 88 ? -4.375 2.186 -5.801 1.00 96.31 88 THR A CA 1
ATOM 661 C C . THR A 1 88 ? -3.576 3.441 -6.157 1.00 96.31 88 THR A C 1
ATOM 663 O O . THR A 1 88 ? -2.880 3.450 -7.170 1.00 96.31 88 THR A O 1
ATOM 666 N N . LYS A 1 89 ? -3.637 4.502 -5.339 1.00 94.38 89 LYS A N 1
ATOM 667 C CA . LYS A 1 89 ? -2.844 5.722 -5.572 1.00 94.38 89 LYS A CA 1
ATOM 668 C C . LYS A 1 89 ? -1.345 5.453 -5.465 1.00 94.38 89 LYS A C 1
ATOM 670 O O . LYS A 1 89 ? -0.612 5.937 -6.317 1.00 94.38 89 LYS A O 1
ATOM 675 N N . LEU A 1 90 ? -0.912 4.683 -4.466 1.00 91.31 90 LEU A N 1
ATOM 676 C CA . LEU A 1 90 ? 0.493 4.301 -4.295 1.00 91.31 90 LEU A CA 1
ATOM 677 C C . LEU A 1 90 ? 0.988 3.449 -5.470 1.00 91.31 90 LEU A C 1
ATOM 679 O O . LEU A 1 90 ? 2.044 3.735 -6.018 1.00 91.31 90 LEU A O 1
ATOM 683 N N . CYS A 1 91 ? 0.186 2.480 -5.920 1.00 93.31 91 CYS A N 1
ATOM 684 C CA . CYS A 1 91 ? 0.491 1.647 -7.087 1.00 93.31 91 CYS A CA 1
ATOM 685 C C . CYS A 1 91 ? 0.754 2.491 -8.345 1.00 93.31 91 CYS A C 1
ATOM 687 O O . CYS A 1 91 ? 1.737 2.269 -9.049 1.00 93.31 91 CYS A O 1
ATOM 689 N N . ILE A 1 92 ? -0.094 3.497 -8.592 1.00 91.94 92 ILE A N 1
ATOM 690 C CA . ILE A 1 92 ? 0.042 4.401 -9.742 1.00 91.94 92 ILE A CA 1
ATOM 691 C C . ILE A 1 92 ? 1.247 5.332 -9.570 1.00 91.94 92 ILE A C 1
ATOM 693 O O . ILE A 1 92 ? 2.018 5.492 -10.510 1.00 91.94 92 ILE A O 1
ATOM 697 N N . LEU A 1 93 ? 1.399 5.937 -8.386 1.00 88.62 93 LEU A N 1
ATOM 698 C CA . LEU A 1 93 ? 2.453 6.913 -8.090 1.00 88.62 93 LEU A CA 1
ATOM 699 C C . LEU A 1 93 ? 3.851 6.294 -8.160 1.00 88.62 93 LEU A C 1
ATOM 701 O O . LEU A 1 93 ? 4.789 6.941 -8.606 1.00 88.62 93 LEU A O 1
ATOM 705 N N . PHE A 1 94 ? 3.991 5.044 -7.725 1.00 84.81 94 PHE A N 1
ATOM 706 C CA . PHE A 1 94 ? 5.256 4.313 -7.779 1.00 84.81 94 PHE A CA 1
ATOM 707 C C . PHE A 1 94 ? 5.450 3.539 -9.083 1.00 84.81 94 PHE A C 1
ATOM 709 O O . PHE A 1 94 ? 6.414 2.788 -9.192 1.00 84.81 94 PHE A O 1
ATOM 716 N N . HIS A 1 95 ? 4.554 3.712 -10.063 1.00 86.69 95 HIS A N 1
ATOM 717 C CA . HIS A 1 95 ? 4.600 3.014 -11.349 1.00 86.69 95 HIS A CA 1
ATOM 718 C C . HIS A 1 95 ? 4.795 1.497 -11.202 1.00 86.69 95 HIS A C 1
ATOM 720 O O . HIS A 1 95 ? 5.540 0.888 -11.967 1.00 86.69 95 HIS A O 1
ATOM 726 N N . VAL A 1 96 ? 4.132 0.891 -10.211 1.00 86.94 96 VAL A N 1
ATOM 727 C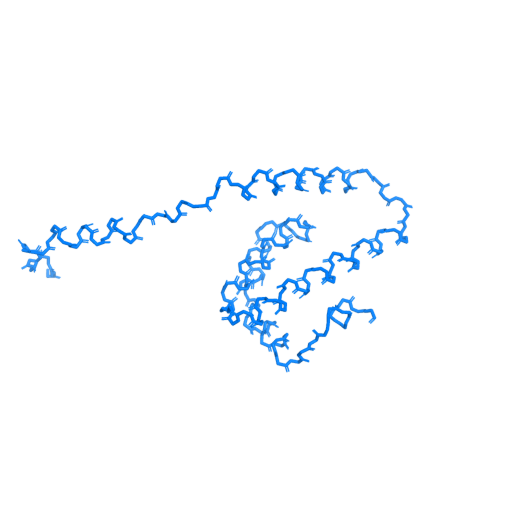 CA . VAL A 1 96 ? 4.205 -0.561 -9.986 1.00 86.94 96 VAL A CA 1
ATOM 728 C C . VAL A 1 96 ? 3.646 -1.296 -11.199 1.00 86.94 96 VAL A C 1
ATOM 730 O O . VAL A 1 96 ? 4.248 -2.246 -11.678 1.00 86.94 96 VAL A O 1
ATOM 733 N N . GLU A 1 97 ? 2.509 -0.813 -11.699 1.00 92.56 97 GLU A N 1
ATOM 734 C CA . GLU A 1 97 ? 1.837 -1.295 -12.899 1.00 92.56 97 GLU A CA 1
ATOM 735 C C . GLU A 1 97 ? 1.110 -0.140 -13.599 1.00 92.56 97 GLU A C 1
ATOM 737 O O . GLU A 1 97 ? 1.039 0.989 -13.092 1.00 92.56 97 GLU A O 1
ATOM 742 N N . ASP A 1 98 ? 0.533 -0.410 -14.772 1.00 94.62 98 ASP A N 1
ATOM 743 C CA . ASP A 1 98 ? -0.305 0.578 -15.439 1.00 94.62 98 ASP A CA 1
ATOM 744 C C . ASP A 1 98 ? -1.557 0.926 -14.610 1.00 94.62 98 ASP A C 1
ATOM 746 O O . ASP A 1 98 ? -2.074 0.148 -13.804 1.00 94.62 98 ASP A O 1
ATOM 750 N N . LYS A 1 99 ? -2.085 2.134 -14.831 1.00 95.50 99 LYS A N 1
ATOM 751 C CA . LYS A 1 99 ? -3.226 2.667 -14.076 1.00 95.50 99 LYS A CA 1
ATOM 752 C C . LYS A 1 99 ? -4.450 1.746 -14.091 1.00 95.50 99 LYS A C 1
ATOM 754 O O . LYS A 1 99 ? -5.182 1.687 -13.100 1.00 95.50 99 LYS A O 1
ATOM 759 N N . THR A 1 100 ? -4.704 1.080 -15.211 1.00 97.00 100 THR A N 1
ATOM 760 C CA . THR A 1 100 ? -5.830 0.162 -15.392 1.00 97.00 100 THR A CA 1
ATOM 761 C C . THR A 1 100 ? -5.630 -1.045 -14.492 1.00 97.00 100 THR A C 1
ATOM 763 O O . THR A 1 100 ? -6.500 -1.339 -13.671 1.00 97.00 100 THR A O 1
ATOM 766 N N . VAL A 1 101 ? -4.455 -1.671 -14.561 1.00 97.19 101 VAL A N 1
ATOM 767 C CA . VAL A 1 101 ? -4.091 -2.808 -13.709 1.00 97.19 101 VAL A CA 1
ATOM 768 C C . VAL A 1 101 ? -4.148 -2.425 -12.231 1.00 97.19 101 VAL A C 1
ATOM 770 O O . VAL A 1 101 ? -4.879 -3.075 -11.487 1.00 97.19 101 VAL A O 1
ATOM 773 N N . CYS A 1 102 ? -3.521 -1.319 -11.813 1.00 96.56 102 CYS A N 1
ATOM 774 C CA . CYS A 1 102 ? -3.578 -0.829 -10.428 1.00 96.56 102 CYS A CA 1
ATOM 775 C C . CYS A 1 102 ? -5.015 -0.601 -9.925 1.00 96.56 102 CYS A C 1
ATOM 777 O O . CYS A 1 102 ? -5.310 -0.803 -8.746 1.00 96.56 102 CYS A O 1
ATOM 779 N N . THR A 1 103 ? -5.923 -0.163 -10.799 1.00 96.88 103 THR A N 1
ATOM 780 C CA . THR A 1 103 ? -7.324 0.083 -10.429 1.00 96.88 103 THR A CA 1
ATOM 781 C C . THR A 1 103 ? -8.086 -1.225 -10.245 1.00 96.88 103 THR A C 1
ATOM 783 O O . THR A 1 103 ? -8.819 -1.371 -9.268 1.00 96.88 103 THR A O 1
ATOM 786 N N . TYR A 1 104 ? -7.922 -2.181 -11.160 1.00 97.06 104 TYR A N 1
ATOM 787 C CA . TYR A 1 104 ? -8.679 -3.430 -11.114 1.00 97.06 104 TYR A CA 1
ATOM 788 C C . TYR A 1 104 ? -8.121 -4.418 -10.097 1.00 97.06 104 TYR A C 1
ATOM 790 O O . TYR A 1 104 ? -8.893 -4.972 -9.319 1.00 97.06 104 TYR A O 1
ATOM 798 N N . ILE A 1 105 ? -6.801 -4.614 -10.060 1.00 96.75 105 ILE A N 1
ATOM 799 C CA . ILE A 1 105 ? -6.183 -5.643 -9.219 1.00 96.75 105 ILE A CA 1
ATOM 800 C C . ILE A 1 105 ? -6.389 -5.344 -7.733 1.00 96.75 105 ILE A C 1
ATOM 802 O O . ILE A 1 105 ? -6.778 -6.222 -6.967 1.00 96.75 105 ILE A O 1
ATOM 806 N N . VAL A 1 106 ? -6.233 -4.077 -7.336 1.00 95.81 106 VAL A N 1
ATOM 807 C CA . VAL A 1 106 ? -6.418 -3.654 -5.944 1.00 95.81 106 VAL A CA 1
ATOM 808 C C . VAL A 1 106 ? -7.875 -3.817 -5.530 1.00 95.81 106 VAL A C 1
ATOM 810 O O . VAL A 1 106 ? -8.147 -4.311 -4.444 1.00 95.81 106 VAL A O 1
ATOM 813 N N . GLN A 1 107 ? -8.828 -3.446 -6.389 1.00 96.44 107 GLN A N 1
ATOM 814 C CA . GLN A 1 107 ? -10.250 -3.604 -6.072 1.00 96.44 107 GLN A CA 1
ATOM 815 C C . GLN A 1 107 ? -10.682 -5.067 -6.013 1.00 96.44 107 GLN A C 1
ATOM 817 O O . GLN A 1 107 ? -11.524 -5.404 -5.183 1.00 96.44 107 GLN A O 1
ATOM 822 N N . LEU A 1 108 ? -10.109 -5.913 -6.870 1.00 97.12 108 LEU A N 1
ATOM 823 C CA . LEU A 1 108 ? -10.424 -7.335 -6.929 1.00 97.12 108 LEU A CA 1
ATOM 824 C C . LEU A 1 108 ? -9.956 -8.073 -5.673 1.00 97.12 108 LEU A C 1
ATOM 826 O O . LEU A 1 108 ? -10.704 -8.891 -5.158 1.00 97.12 108 LEU A O 1
ATOM 830 N N . PHE A 1 109 ? -8.757 -7.756 -5.178 1.00 96.38 109 PHE A N 1
ATOM 831 C CA . PHE A 1 109 ? -8.113 -8.492 -4.084 1.00 96.38 109 PHE A CA 1
ATOM 832 C C . PHE A 1 109 ? -8.132 -7.777 -2.727 1.00 96.38 109 PHE A C 1
ATOM 834 O O . PHE A 1 109 ? -7.533 -8.262 -1.762 1.00 96.38 109 PHE A O 1
ATOM 841 N N . LYS A 1 110 ? -8.782 -6.607 -2.617 1.00 95.31 110 LYS A N 1
ATOM 842 C CA . LYS A 1 110 ? -8.780 -5.818 -1.373 1.00 95.31 110 LYS A CA 1
ATOM 843 C C . LYS A 1 110 ? -9.277 -6.620 -0.178 1.00 95.31 110 LYS A C 1
ATOM 845 O O . LYS A 1 110 ? -8.728 -6.469 0.903 1.00 95.31 110 LYS A O 1
ATOM 850 N N . HIS A 1 111 ? -10.293 -7.463 -0.342 1.00 95.50 111 HIS A N 1
ATOM 851 C CA . HIS A 1 111 ? -10.894 -8.153 0.795 1.00 95.50 111 HIS A CA 1
ATOM 852 C C . HIS A 1 111 ? -9.972 -9.241 1.330 1.00 95.50 111 HIS A C 1
ATOM 854 O O . HIS A 1 111 ? -9.782 -9.342 2.537 1.00 95.50 111 HIS A O 1
ATOM 860 N N . GLU A 1 112 ? -9.350 -10.012 0.45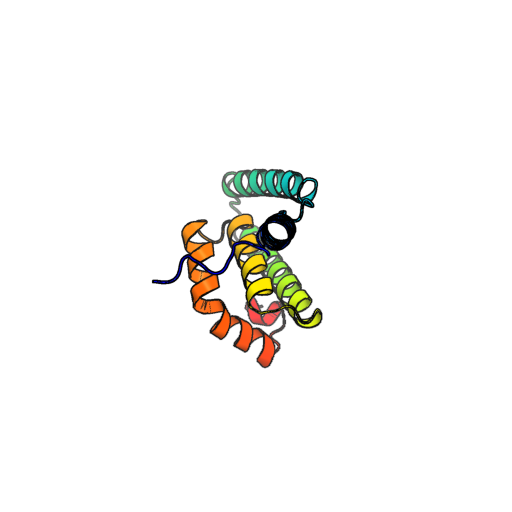1 1.00 94.00 112 GLU A N 1
ATOM 861 C CA . GLU A 1 112 ? -8.439 -11.091 0.798 1.00 94.00 112 GLU A CA 1
ATOM 862 C C . GLU A 1 112 ? -7.1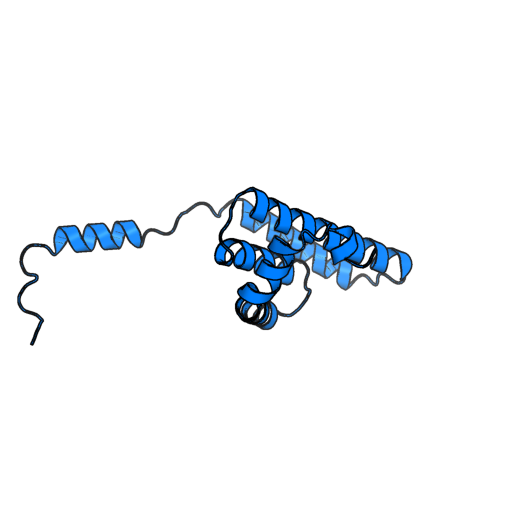46 -10.529 1.392 1.00 94.00 112 GLU A C 1
ATOM 864 O O . GLU A 1 112 ? -6.779 -10.873 2.516 1.00 94.00 112 GLU A O 1
ATOM 869 N N . ILE A 1 113 ? -6.491 -9.613 0.674 1.00 91.12 113 ILE A N 1
ATOM 870 C CA . ILE A 1 113 ? -5.174 -9.095 1.058 1.00 91.12 113 ILE A CA 1
ATOM 871 C C . ILE A 1 113 ? -5.271 -8.231 2.314 1.00 91.12 113 ILE A C 1
ATOM 873 O O . ILE A 1 113 ? -4.502 -8.431 3.252 1.00 91.12 113 ILE A O 1
ATOM 877 N N . LEU A 1 114 ? -6.231 -7.301 2.383 1.00 92.12 114 LEU A N 1
ATOM 878 C CA . LEU A 1 114 ? -6.341 -6.417 3.548 1.00 92.12 114 LEU A CA 1
ATOM 879 C C . LEU A 1 114 ? -6.773 -7.181 4.799 1.00 92.12 114 LEU A C 1
ATOM 881 O O . LEU A 1 114 ? -6.340 -6.832 5.890 1.00 92.12 114 LEU A O 1
ATOM 885 N N . THR A 1 115 ? -7.558 -8.252 4.660 1.00 92.00 115 THR A N 1
ATOM 886 C CA . THR A 1 115 ? -7.883 -9.121 5.800 1.00 92.00 115 THR A CA 1
ATOM 887 C C . THR A 1 115 ? -6.653 -9.864 6.314 1.00 92.00 115 THR A C 1
ATOM 889 O O . THR A 1 115 ? -6.508 -10.034 7.522 1.00 92.00 115 THR A O 1
ATOM 892 N N . VAL A 1 116 ? -5.767 -10.317 5.425 1.00 89.06 116 VAL A N 1
ATOM 893 C CA . VAL A 1 116 ? -4.504 -10.959 5.819 1.00 89.06 116 VAL A CA 1
ATOM 894 C C . VAL A 1 116 ? -3.607 -9.955 6.541 1.00 89.06 116 VAL A C 1
ATOM 896 O O . VAL A 1 116 ? -3.116 -10.270 7.621 1.00 89.06 116 VAL A O 1
ATOM 899 N N . ILE A 1 117 ? -3.438 -8.749 5.995 1.00 88.00 117 ILE A N 1
ATOM 900 C CA . ILE A 1 117 ? -2.601 -7.707 6.608 1.00 88.00 117 ILE A CA 1
ATOM 901 C C . ILE A 1 117 ? -3.126 -7.331 8.001 1.00 88.00 117 ILE A C 1
ATOM 903 O O . ILE A 1 117 ? -2.348 -7.292 8.951 1.00 88.00 117 ILE A O 1
ATOM 907 N N . ASP A 1 118 ? -4.438 -7.126 8.132 1.00 87.94 118 ASP A N 1
ATOM 908 C CA . ASP A 1 118 ? -5.094 -6.780 9.399 1.00 87.94 118 ASP A CA 1
ATOM 909 C C . ASP A 1 118 ? -4.937 -7.881 10.460 1.00 87.94 118 ASP A C 1
ATOM 911 O O . ASP A 1 118 ? -4.612 -7.615 11.614 1.00 87.94 118 ASP A O 1
ATOM 915 N N . LYS A 1 119 ? -5.123 -9.149 10.070 1.00 87.88 119 LYS A N 1
ATOM 916 C CA . LYS A 1 119 ? -5.151 -10.272 11.021 1.00 87.88 119 LYS A CA 1
ATOM 917 C C . LYS A 1 119 ? -3.788 -10.854 11.359 1.00 87.88 119 LYS A C 1
ATOM 919 O O . LYS A 1 119 ? -3.623 -11.372 12.460 1.00 87.88 119 LYS A O 1
ATOM 924 N N . LEU A 1 120 ? -2.849 -10.849 10.416 1.00 83.69 120 LEU A N 1
ATOM 925 C CA . LEU A 1 120 ? -1.510 -11.405 10.629 1.00 83.69 120 LEU A CA 1
ATOM 926 C C . LEU A 1 120 ? -0.534 -10.377 11.206 1.00 83.69 120 LEU A C 1
ATOM 928 O O . LEU A 1 120 ? 0.539 -10.779 11.640 1.00 83.69 120 LEU A O 1
ATOM 932 N N . ALA A 1 121 ? -0.909 -9.090 11.240 1.00 74.56 121 ALA A N 1
ATOM 933 C CA . ALA A 1 121 ? -0.098 -8.003 11.788 1.00 74.56 121 ALA A CA 1
ATOM 934 C C . ALA A 1 121 ? 1.349 -8.010 11.258 1.00 74.56 121 ALA A C 1
ATOM 936 O O . ALA A 1 121 ? 2.300 -7.847 12.020 1.00 74.56 121 ALA A O 1
ATOM 937 N N . LEU A 1 122 ? 1.506 -8.215 9.944 1.00 83.12 122 LEU A N 1
ATOM 938 C CA . LEU A 1 122 ? 2.815 -8.216 9.291 1.00 83.12 122 LEU A CA 1
ATOM 939 C C . LEU A 1 122 ? 3.483 -6.860 9.490 1.00 83.12 122 LEU A C 1
ATOM 941 O O . LEU A 1 122 ? 2.897 -5.836 9.132 1.00 83.12 122 LEU A O 1
ATOM 945 N N . SER A 1 123 ? 4.709 -6.851 10.011 1.00 86.62 123 SER A N 1
ATOM 946 C CA . SER A 1 123 ? 5.536 -5.646 10.021 1.00 86.62 123 SER A CA 1
ATOM 947 C C . SER A 1 123 ? 5.900 -5.233 8.585 1.00 86.62 123 SER A C 1
ATOM 949 O O . SER A 1 123 ? 5.902 -6.079 7.683 1.00 86.62 123 SER A O 1
ATOM 951 N N . PRO A 1 124 ? 6.235 -3.950 8.330 1.00 87.88 124 PRO A N 1
ATOM 952 C CA . PRO A 1 124 ? 6.636 -3.510 6.991 1.00 87.88 124 PRO A CA 1
ATOM 953 C C . PRO A 1 124 ? 7.798 -4.338 6.425 1.00 87.88 124 PRO A C 1
ATOM 955 O O . PRO A 1 124 ? 7.790 -4.687 5.251 1.00 87.88 124 PRO A O 1
ATOM 958 N N . LYS A 1 125 ? 8.743 -4.740 7.283 1.00 88.38 125 LYS A N 1
ATOM 959 C CA . LYS A 1 125 ? 9.900 -5.565 6.910 1.00 88.38 125 LYS A CA 1
ATOM 960 C C . LYS A 1 125 ? 9.508 -6.965 6.456 1.00 88.38 125 LYS A C 1
ATOM 962 O O . LYS A 1 125 ? 9.905 -7.388 5.375 1.00 88.38 125 LYS A O 1
ATOM 967 N N . GLU A 1 126 ? 8.664 -7.644 7.229 1.00 88.38 126 GLU A N 1
ATOM 968 C CA . GLU A 1 126 ? 8.182 -8.987 6.885 1.00 88.38 126 GLU A CA 1
ATOM 969 C C . GLU A 1 126 ? 7.361 -8.975 5.593 1.00 88.38 126 GLU A C 1
ATOM 971 O O . GLU A 1 126 ? 7.503 -9.866 4.758 1.00 88.38 126 GLU A O 1
ATOM 976 N N . ALA A 1 127 ? 6.531 -7.945 5.398 1.00 86.00 127 ALA A N 1
ATOM 977 C CA . ALA A 1 127 ? 5.747 -7.785 4.178 1.00 86.00 127 ALA A CA 1
ATOM 978 C C . ALA A 1 127 ? 6.621 -7.524 2.938 1.00 86.00 127 ALA A C 1
ATOM 980 O O . ALA A 1 127 ? 6.276 -7.968 1.844 1.00 86.00 127 ALA A O 1
ATOM 981 N N . CYS A 1 128 ? 7.751 -6.835 3.110 1.00 88.06 128 CYS A N 1
ATOM 982 C CA . CYS A 1 128 ? 8.693 -6.512 2.039 1.00 88.06 128 CYS A CA 1
ATOM 983 C C . CYS A 1 128 ? 9.795 -7.569 1.834 1.00 88.06 128 CYS A C 1
ATOM 985 O O . CYS A 1 128 ? 10.594 -7.429 0.911 1.00 88.06 128 CYS A O 1
ATOM 987 N N . GLY A 1 129 ? 9.815 -8.639 2.640 1.00 81.25 129 GLY A N 1
ATOM 988 C CA . GLY A 1 129 ? 10.753 -9.759 2.501 1.00 81.25 129 GLY A CA 1
ATOM 989 C C . GLY A 1 129 ? 12.167 -9.483 3.025 1.00 81.25 129 GLY A C 1
ATOM 990 O O . GLY A 1 129 ? 13.123 -9.999 2.444 1.00 81.25 129 GLY A O 1
ATOM 991 N N . LEU A 1 130 ? 12.287 -8.670 4.083 1.00 62.12 130 LEU A N 1
ATOM 992 C CA . LEU A 1 130 ? 13.547 -8.260 4.724 1.00 62.12 130 LEU A CA 1
ATOM 993 C C . LEU A 1 130 ? 13.822 -8.977 6.050 1.00 62.12 130 LEU A C 1
ATOM 995 O O . LEU A 1 130 ? 12.866 -9.168 6.835 1.00 62.12 130 LEU A O 1
#

pLDDT: mean 75.22, std 19.93, range [37.62, 97.19]